Protein AF-A0A843C495-F1 (afdb_monomer)

Structure (mmCIF, N/CA/C/O backbone):
data_AF-A0A843C495-F1
#
_entry.id   AF-A0A843C495-F1
#
loop_
_atom_site.group_PDB
_atom_site.id
_atom_site.type_symbol
_atom_site.label_atom_id
_atom_site.label_alt_id
_atom_site.label_comp_id
_atom_site.label_asym_id
_atom_site.label_entity_id
_atom_site.label_seq_id
_atom_site.pdbx_PDB_ins_code
_atom_site.Cartn_x
_atom_site.Cartn_y
_atom_site.Cartn_z
_atom_site.occupancy
_atom_site.B_iso_or_equiv
_atom_site.auth_seq_id
_atom_site.auth_comp_id
_atom_site.auth_asym_id
_atom_site.auth_atom_id
_atom_site.pdbx_PDB_model_num
ATOM 1 N N . MET A 1 1 ? 2.068 17.606 -24.991 1.00 56.16 1 MET A N 1
ATOM 2 C CA . MET A 1 1 ? 1.615 16.240 -25.341 1.00 56.16 1 MET A CA 1
ATOM 3 C C . MET A 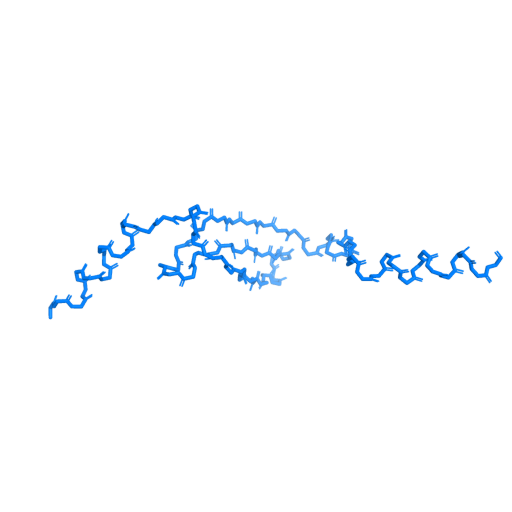1 1 ? 2.623 15.138 -24.985 1.00 56.16 1 MET A C 1
ATOM 5 O O . MET A 1 1 ? 2.184 14.012 -24.849 1.00 56.16 1 MET A O 1
ATOM 9 N N . GLY A 1 2 ? 3.926 15.404 -24.784 1.00 58.62 2 GLY A N 1
ATOM 10 C CA . GLY A 1 2 ? 4.909 14.341 -24.472 1.00 58.62 2 GLY A CA 1
ATOM 11 C C . GLY A 1 2 ? 5.036 13.919 -22.996 1.00 58.62 2 GLY A C 1
ATOM 12 O O . GLY A 1 2 ? 5.600 12.869 -22.706 1.00 58.62 2 GLY A O 1
ATOM 13 N N . GLU A 1 3 ? 4.526 14.703 -22.042 1.00 58.16 3 GLU A N 1
ATOM 14 C CA . GLU A 1 3 ? 4.644 14.375 -20.608 1.00 58.16 3 GLU A CA 1
ATOM 15 C C . GLU A 1 3 ? 3.734 13.207 -20.199 1.00 58.16 3 GLU A C 1
ATOM 17 O O . GLU A 1 3 ? 4.132 12.354 -19.403 1.00 58.16 3 GLU A O 1
ATOM 22 N N . ASP A 1 4 ? 2.549 13.111 -20.805 1.00 60.31 4 ASP A N 1
ATOM 23 C CA . ASP A 1 4 ? 1.580 12.049 -20.524 1.00 60.31 4 ASP A CA 1
ATOM 24 C C . ASP A 1 4 ? 2.090 10.668 -20.968 1.00 60.31 4 ASP A C 1
ATOM 26 O O . ASP A 1 4 ? 1.939 9.683 -20.239 1.00 60.31 4 ASP A O 1
ATOM 30 N N . GLU A 1 5 ? 2.774 10.588 -22.115 1.00 61.16 5 GLU A N 1
ATOM 31 C CA . GLU A 1 5 ? 3.381 9.345 -22.611 1.00 61.16 5 GLU A CA 1
ATOM 32 C C . GLU A 1 5 ? 4.499 8.841 -21.690 1.00 61.16 5 GLU A C 1
ATOM 34 O O . GLU A 1 5 ? 4.544 7.654 -21.350 1.00 61.16 5 GLU A O 1
ATOM 39 N N . LEU A 1 6 ? 5.366 9.737 -21.205 1.00 60.78 6 LEU A N 1
ATOM 40 C CA . LEU A 1 6 ? 6.446 9.382 -20.277 1.00 60.78 6 LEU A CA 1
ATOM 41 C C . LEU A 1 6 ? 5.902 8.850 -18.943 1.00 60.78 6 LEU A C 1
ATOM 43 O O . LEU A 1 6 ? 6.467 7.915 -18.363 1.00 60.78 6 LEU A O 1
ATOM 47 N N . ILE A 1 7 ? 4.780 9.397 -18.468 1.00 63.25 7 ILE A N 1
ATOM 48 C CA . ILE A 1 7 ? 4.102 8.931 -17.252 1.00 63.25 7 ILE A CA 1
ATOM 49 C C . ILE A 1 7 ? 3.532 7.520 -17.451 1.00 63.25 7 ILE A C 1
ATOM 51 O O . ILE A 1 7 ? 3.644 6.683 -16.548 1.00 63.25 7 ILE A O 1
ATOM 55 N N . VAL A 1 8 ? 2.939 7.225 -18.612 1.00 62.59 8 VAL A N 1
ATOM 56 C CA . VAL A 1 8 ? 2.404 5.889 -18.922 1.00 62.59 8 VAL A CA 1
ATOM 57 C C . VAL A 1 8 ? 3.533 4.864 -19.021 1.00 62.59 8 VAL A C 1
ATO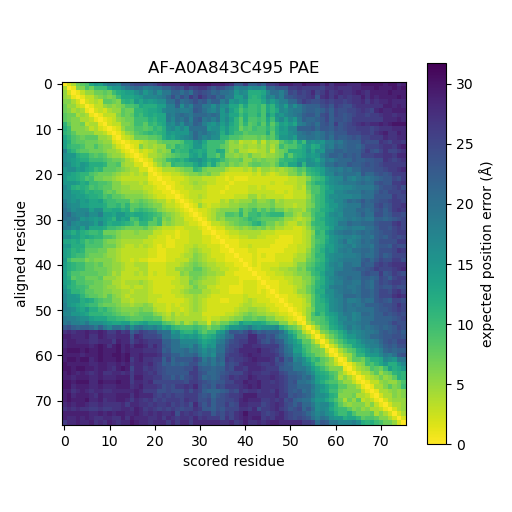M 59 O O . VAL A 1 8 ? 3.465 3.820 -18.368 1.00 62.59 8 VAL A O 1
ATOM 62 N N . ILE A 1 9 ? 4.614 5.179 -19.735 1.00 63.53 9 ILE A N 1
ATOM 63 C CA . ILE A 1 9 ? 5.770 4.282 -19.881 1.00 63.53 9 ILE A CA 1
ATOM 64 C C . ILE A 1 9 ? 6.413 3.993 -18.518 1.00 63.53 9 ILE A C 1
ATOM 66 O O . ILE A 1 9 ? 6.668 2.833 -18.183 1.00 63.53 9 ILE A O 1
ATOM 70 N N . ARG A 1 10 ? 6.597 5.016 -17.670 1.00 63.84 10 ARG A N 1
ATOM 71 C CA . ARG A 1 10 ? 7.146 4.842 -16.313 1.00 63.84 10 ARG A CA 1
ATOM 72 C C . ARG A 1 10 ? 6.262 3.942 -15.439 1.00 63.84 10 ARG A C 1
ATOM 74 O O . ARG A 1 10 ? 6.790 3.209 -14.606 1.00 63.84 10 ARG A O 1
ATOM 81 N N . LYS A 1 11 ? 4.935 3.964 -15.619 1.00 63.53 11 LYS A N 1
ATOM 82 C CA . LYS A 1 11 ? 4.004 3.064 -14.910 1.00 63.53 11 LYS A CA 1
ATOM 83 C C . LYS A 1 11 ? 4.100 1.613 -15.393 1.00 63.53 11 LYS A C 1
ATOM 85 O O . LYS A 1 11 ? 3.943 0.714 -14.569 1.00 63.53 11 LYS A O 1
ATOM 90 N N . VAL A 1 12 ? 4.351 1.388 -16.684 1.00 67.75 12 VAL A N 1
ATOM 91 C CA . VAL A 1 12 ? 4.443 0.044 -17.287 1.00 67.75 12 VAL A CA 1
ATOM 92 C C . VAL A 1 12 ? 5.797 -0.614 -17.009 1.00 67.75 12 VAL A C 1
ATOM 94 O O . VAL A 1 12 ? 5.843 -1.798 -16.694 1.00 67.75 12 VAL A O 1
ATOM 97 N N . LEU A 1 13 ? 6.891 0.152 -17.043 1.00 73.38 13 LEU A N 1
ATOM 98 C CA . LEU A 1 13 ? 8.259 -0.356 -16.854 1.00 73.38 13 LEU A CA 1
ATOM 99 C C . LEU A 1 13 ? 8.720 -0.395 -15.386 1.00 73.38 13 LEU A C 1
ATOM 101 O O . LEU A 1 13 ? 9.882 -0.687 -15.099 1.00 73.38 13 LEU A O 1
ATOM 105 N N . CYS A 1 14 ? 7.844 -0.066 -14.435 1.00 81.31 14 CYS A N 1
ATOM 106 C CA . CYS A 1 14 ? 8.220 -0.025 -13.028 1.00 81.31 14 CYS A CA 1
ATOM 107 C C . CYS A 1 14 ? 8.425 -1.439 -12.461 1.00 81.31 14 CYS A C 1
ATOM 109 O O . CYS A 1 14 ? 7.469 -2.187 -12.256 1.00 81.31 14 CYS A O 1
ATOM 111 N N . ASP A 1 15 ? 9.673 -1.784 -12.138 1.00 80.69 15 ASP A N 1
ATOM 112 C CA . ASP A 1 15 ? 10.004 -3.019 -11.423 1.00 80.69 15 ASP A CA 1
ATOM 113 C C . ASP A 1 15 ? 9.670 -2.889 -9.924 1.00 80.69 15 ASP A C 1
ATOM 115 O O . ASP A 1 15 ? 10.491 -2.497 -9.091 1.00 80.69 15 ASP A O 1
ATOM 119 N N . HIS A 1 16 ? 8.435 -3.223 -9.560 1.00 80.94 16 HIS A N 1
ATOM 120 C CA . HIS A 1 16 ? 7.938 -3.125 -8.183 1.00 80.94 16 HIS A CA 1
ATOM 121 C C . HIS A 1 16 ? 8.654 -4.044 -7.172 1.00 80.94 16 HIS A C 1
ATOM 123 O O . HIS A 1 16 ? 8.447 -3.901 -5.958 1.00 80.94 16 HIS A O 1
ATOM 129 N N . PHE A 1 17 ? 9.477 -4.989 -7.636 1.00 72.69 17 PHE A N 1
ATOM 130 C CA . PHE A 1 17 ? 10.268 -5.851 -6.764 1.00 72.69 17 PHE A CA 1
ATOM 131 C C . PHE A 1 17 ? 11.550 -5.152 -6.297 1.00 72.69 17 PHE A C 1
ATOM 133 O O . PHE A 1 17 ? 11.920 -5.273 -5.132 1.00 72.69 17 PHE A O 1
ATOM 140 N N . LYS A 1 18 ? 12.178 -4.354 -7.170 1.00 77.81 18 LYS A N 1
ATOM 141 C CA . LYS A 1 18 ? 13.419 -3.616 -6.866 1.00 77.81 18 LYS A CA 1
ATOM 142 C C . LYS A 1 18 ? 13.189 -2.228 -6.267 1.00 77.81 18 LYS A C 1
ATOM 144 O O . LYS A 1 18 ? 14.077 -1.674 -5.624 1.00 77.81 18 LYS A O 1
ATOM 149 N N . GLN A 1 19 ? 12.020 -1.637 -6.505 1.00 76.25 19 GLN A N 1
ATOM 150 C CA . GLN A 1 19 ? 11.738 -0.256 -6.111 1.00 76.25 19 GLN A CA 1
ATOM 151 C C . GLN A 1 19 ? 11.335 -0.127 -4.636 1.00 76.25 19 GLN A C 1
ATOM 153 O O . GLN A 1 19 ? 10.629 -0.972 -4.079 1.00 76.25 19 GLN A O 1
ATOM 158 N N . ARG A 1 20 ? 11.733 0.992 -4.012 1.00 83.12 20 ARG A N 1
ATOM 159 C CA . ARG A 1 20 ? 11.332 1.334 -2.638 1.00 83.12 20 ARG A CA 1
ATOM 160 C C . ARG A 1 20 ? 9.816 1.540 -2.542 1.00 83.12 20 ARG A C 1
ATOM 162 O O . ARG A 1 20 ? 9.154 1.988 -3.484 1.00 83.12 20 ARG A O 1
ATOM 169 N N . ARG A 1 21 ? 9.266 1.212 -1.373 1.00 90.62 21 ARG A N 1
ATOM 170 C CA . ARG A 1 21 ? 7.828 1.253 -1.081 1.00 90.62 21 ARG A CA 1
ATOM 171 C C . ARG A 1 21 ? 7.563 2.207 0.071 1.00 90.62 21 ARG A C 1
ATOM 173 O O . ARG A 1 21 ? 8.408 2.361 0.948 1.00 90.62 21 ARG A O 1
ATOM 180 N N . TYR A 1 22 ? 6.385 2.812 0.076 1.00 89.56 22 TYR A N 1
ATOM 181 C CA . TYR A 1 22 ? 5.913 3.608 1.201 1.00 89.56 22 TYR A CA 1
ATOM 182 C C . TYR A 1 22 ? 4.508 3.173 1.606 1.00 89.56 22 TYR A C 1
ATOM 184 O O . TYR A 1 22 ? 3.725 2.685 0.786 1.00 89.56 22 TYR A O 1
ATOM 192 N N . THR A 1 23 ? 4.198 3.339 2.887 1.00 90.69 23 THR A N 1
ATOM 193 C CA . THR A 1 23 ? 2.896 2.988 3.451 1.00 90.69 23 THR A CA 1
ATOM 194 C C . THR A 1 23 ? 2.055 4.238 3.644 1.00 90.69 23 THR A C 1
ATOM 196 O O . THR A 1 23 ? 2.498 5.190 4.282 1.00 90.69 23 THR A O 1
ATOM 199 N N . GLN A 1 24 ? 0.828 4.218 3.142 1.00 90.69 24 GLN A N 1
ATOM 200 C CA . GLN A 1 24 ? -0.181 5.236 3.385 1.00 90.69 24 GLN A CA 1
ATOM 201 C C . GLN A 1 24 ? -1.296 4.630 4.230 1.00 90.69 24 GLN A C 1
ATOM 203 O O . GLN A 1 24 ? -1.894 3.628 3.848 1.00 90.69 24 GLN A O 1
ATOM 208 N N . ARG A 1 25 ? -1.592 5.259 5.364 1.00 90.62 25 ARG A N 1
ATOM 209 C CA . ARG A 1 25 ? -2.681 4.849 6.251 1.00 90.62 25 ARG A CA 1
ATOM 210 C C . ARG A 1 25 ? -3.877 5.762 6.036 1.00 90.62 25 ARG A C 1
ATOM 212 O O . ARG A 1 25 ? -3.712 6.975 5.914 1.00 90.62 25 ARG A O 1
ATOM 219 N N . ARG A 1 26 ? -5.068 5.182 5.958 1.00 88.88 26 ARG A N 1
ATOM 220 C CA . ARG A 1 26 ? -6.341 5.902 5.918 1.00 88.88 26 ARG A CA 1
ATOM 221 C C . ARG A 1 26 ? -7.246 5.320 6.982 1.00 88.88 26 ARG A C 1
ATOM 223 O O . ARG A 1 26 ? -7.464 4.116 7.008 1.00 88.88 26 ARG A O 1
ATOM 230 N N . LEU A 1 27 ? -7.743 6.178 7.856 1.00 88.44 27 LEU A N 1
ATOM 231 C CA . LEU A 1 27 ? -8.663 5.784 8.909 1.00 88.44 27 LEU A CA 1
ATOM 232 C C . LEU A 1 27 ? -10.078 6.079 8.438 1.00 88.44 27 LEU A C 1
ATOM 234 O O . LEU A 1 27 ? -10.402 7.221 8.120 1.00 88.44 27 LEU A O 1
ATOM 238 N N . ASP A 1 28 ? -10.898 5.042 8.404 1.00 83.69 28 ASP A N 1
ATOM 239 C CA . ASP A 1 28 ? -12.338 5.161 8.302 1.00 83.69 28 ASP A CA 1
ATOM 240 C C . ASP A 1 28 ? -12.918 4.990 9.706 1.00 83.69 28 ASP A C 1
ATOM 242 O O . ASP A 1 28 ? -13.126 3.880 10.202 1.00 83.69 28 ASP A O 1
ATOM 246 N N . ILE A 1 29 ? -13.104 6.127 10.374 1.00 77.44 29 ILE A N 1
ATOM 247 C CA . ILE A 1 29 ? -13.590 6.183 11.754 1.00 77.44 29 ILE A CA 1
ATOM 248 C C . ILE A 1 29 ? -15.050 5.724 11.826 1.00 77.44 29 ILE A C 1
ATOM 250 O O . ILE A 1 29 ? -15.430 5.084 12.802 1.00 77.44 29 ILE A O 1
ATOM 254 N N . LEU A 1 30 ? -15.846 6.002 10.788 1.00 79.44 30 LEU A N 1
ATOM 255 C CA . LEU A 1 30 ? -17.272 5.674 10.755 1.00 79.44 30 LEU A CA 1
ATOM 256 C C . LEU A 1 30 ? -17.489 4.163 10.711 1.00 79.44 30 LEU A C 1
ATOM 258 O O . LEU A 1 30 ? -18.342 3.641 11.422 1.00 79.44 30 LEU A O 1
ATOM 262 N N . ASN A 1 31 ? -16.673 3.460 9.926 1.00 81.38 31 ASN A N 1
ATOM 263 C CA . ASN A 1 31 ? -16.758 2.007 9.805 1.00 81.38 31 ASN A CA 1
ATOM 264 C C . ASN A 1 31 ? -15.814 1.262 10.766 1.00 81.38 31 ASN A C 1
ATOM 266 O O . ASN A 1 31 ? -15.868 0.037 10.867 1.00 81.38 31 ASN A O 1
ATOM 270 N N . GLY A 1 32 ? -14.948 1.979 11.488 1.00 84.50 32 GLY A N 1
ATOM 271 C CA . GLY A 1 32 ? -14.014 1.393 12.447 1.00 84.50 32 GLY A CA 1
ATOM 272 C C . GLY A 1 32 ? -12.876 0.598 11.797 1.00 84.50 32 GLY A C 1
ATOM 273 O O . GLY A 1 32 ? -12.388 -0.366 12.395 1.00 84.50 32 GLY A O 1
ATOM 274 N N . PHE A 1 33 ? -12.443 0.977 10.591 1.00 86.69 33 PHE A N 1
ATOM 275 C CA . PHE A 1 33 ? -11.350 0.323 9.864 1.00 86.69 33 PHE A CA 1
ATOM 276 C C . PHE A 1 33 ? -10.165 1.269 9.624 1.00 86.69 33 PHE A C 1
ATOM 278 O O . PHE A 1 33 ? -10.320 2.436 9.284 1.00 86.69 33 PHE A O 1
ATOM 285 N N . GLU A 1 34 ? -8.953 0.743 9.756 1.00 89.81 34 GLU A N 1
ATOM 286 C CA . GLU A 1 34 ? -7.719 1.332 9.249 1.00 89.81 34 GLU A CA 1
ATOM 287 C C . GLU A 1 34 ? -7.349 0.615 7.950 1.00 89.81 34 GLU A C 1
ATOM 289 O O . GLU A 1 34 ? -7.102 -0.590 7.930 1.00 89.81 34 GLU A O 1
ATOM 294 N N . LEU A 1 35 ? -7.294 1.361 6.854 1.00 90.75 35 LEU A N 1
ATOM 295 C CA . LEU A 1 35 ? -6.767 0.895 5.582 1.00 90.75 35 LEU A CA 1
ATOM 296 C C . LEU A 1 35 ? -5.278 1.228 5.511 1.00 90.75 35 LEU A C 1
ATOM 298 O O . LEU A 1 35 ? -4.882 2.393 5.586 1.00 90.75 35 LEU A O 1
ATOM 302 N N . VAL A 1 36 ? -4.449 0.208 5.319 1.00 91.31 36 VAL A N 1
ATOM 303 C CA . VAL A 1 36 ? -3.010 0.338 5.102 1.00 91.31 36 VAL A CA 1
ATOM 304 C C . VAL A 1 36 ? -2.715 0.004 3.644 1.00 91.31 36 VAL A C 1
ATOM 306 O O . VAL A 1 36 ? -2.843 -1.132 3.197 1.00 91.31 36 VAL A O 1
ATOM 309 N N . LEU A 1 37 ? -2.318 1.021 2.887 1.00 92.19 37 LEU A N 1
ATOM 310 C CA . LEU A 1 37 ? -1.938 0.924 1.484 1.00 92.19 37 LEU A CA 1
ATOM 311 C C . LEU A 1 37 ? -0.416 0.901 1.378 1.00 92.19 37 LEU A C 1
ATOM 313 O O . LEU A 1 37 ? 0.240 1.857 1.786 1.00 92.19 37 LEU A O 1
ATOM 317 N N . THR A 1 38 ? 0.155 -0.129 0.763 1.00 90.81 38 THR A N 1
ATOM 318 C CA . THR A 1 38 ? 1.566 -0.107 0.352 1.00 90.81 38 THR A CA 1
ATOM 319 C C . THR A 1 38 ? 1.649 0.327 -1.103 1.00 90.81 38 THR A C 1
ATOM 321 O O . THR A 1 38 ? 1.038 -0.295 -1.972 1.00 90.81 38 THR A O 1
ATOM 324 N N . ARG A 1 39 ? 2.404 1.389 -1.383 1.00 91.19 39 ARG A N 1
ATOM 325 C CA . ARG A 1 39 ? 2.556 1.964 -2.724 1.00 91.19 39 ARG A CA 1
ATOM 326 C C . ARG A 1 39 ? 4.009 1.956 -3.178 1.00 91.19 39 ARG A C 1
ATOM 328 O O . ARG A 1 39 ? 4.928 2.042 -2.363 1.00 91.19 39 ARG A O 1
ATOM 335 N N . CYS A 1 40 ? 4.215 1.880 -4.488 1.00 89.75 40 CYS A N 1
ATOM 336 C CA . CYS A 1 40 ? 5.529 2.106 -5.082 1.00 89.75 40 CYS A CA 1
ATOM 337 C C . CYS A 1 40 ? 5.872 3.598 -5.052 1.00 89.75 40 CYS A C 1
ATOM 339 O O . CYS A 1 40 ? 5.039 4.419 -5.425 1.00 89.75 40 CYS A O 1
ATOM 341 N N . ILE A 1 41 ? 7.098 3.959 -4.674 1.00 86.69 41 ILE A N 1
ATOM 342 C CA . ILE A 1 41 ? 7.514 5.368 -4.643 1.00 86.69 41 ILE A CA 1
ATOM 343 C C . ILE A 1 41 ? 7.614 6.005 -6.035 1.00 86.69 41 ILE A C 1
ATOM 345 O O . ILE A 1 41 ? 7.419 7.202 -6.171 1.00 86.69 41 ILE A O 1
ATOM 349 N N . ASN A 1 42 ? 7.912 5.212 -7.068 1.00 83.69 42 ASN A N 1
ATOM 350 C CA . ASN A 1 42 ? 8.226 5.741 -8.395 1.00 83.69 42 ASN A CA 1
ATOM 351 C C . ASN A 1 42 ? 6.967 5.962 -9.251 1.00 83.69 42 ASN A C 1
ATOM 353 O O . ASN A 1 42 ? 6.837 6.973 -9.934 1.00 83.69 42 ASN A O 1
ATOM 357 N N . CYS A 1 43 ? 6.021 5.019 -9.208 1.00 85.38 43 CYS A N 1
ATOM 358 C CA . CYS A 1 43 ? 4.790 5.078 -10.004 1.00 85.38 43 CYS A CA 1
ATOM 359 C C . CYS A 1 43 ? 3.522 5.317 -9.165 1.00 85.38 43 CYS A C 1
ATOM 361 O O . CYS A 1 43 ? 2.432 5.414 -9.727 1.00 85.38 43 CYS A O 1
ATOM 363 N N . HIS A 1 44 ? 3.635 5.362 -7.830 1.00 86.62 44 HIS A N 1
ATOM 364 C CA . HIS A 1 44 ? 2.526 5.517 -6.875 1.00 86.62 44 HIS A CA 1
ATOM 365 C C . HIS A 1 44 ? 1.409 4.460 -6.968 1.00 86.62 44 HIS A C 1
ATOM 367 O O . HIS A 1 44 ? 0.376 4.594 -6.300 1.00 86.62 44 HIS A O 1
ATOM 373 N N . LYS A 1 45 ? 1.623 3.382 -7.739 1.00 86.31 45 LYS A N 1
ATOM 374 C CA . LYS A 1 45 ? 0.697 2.252 -7.862 1.00 86.31 45 LYS A CA 1
ATOM 375 C C . LYS A 1 45 ? 0.553 1.548 -6.515 1.00 86.31 45 LYS A C 1
ATOM 377 O O . LYS A 1 45 ? 1.537 1.354 -5.796 1.00 86.31 45 LYS A O 1
ATOM 382 N N . VAL A 1 46 ? -0.679 1.171 -6.183 1.00 89.38 46 VAL A N 1
ATOM 383 C CA . VAL A 1 46 ? -0.981 0.360 -4.999 1.00 89.38 46 VAL A CA 1
ATOM 384 C C . VAL A 1 46 ? -0.502 -1.063 -5.264 1.00 89.38 46 VAL A C 1
ATOM 386 O O . VAL A 1 46 ? -0.907 -1.681 -6.245 1.00 89.38 46 VAL A O 1
ATOM 389 N N . LEU A 1 47 ? 0.391 -1.549 -4.407 1.00 88.69 47 LEU A N 1
ATOM 390 C CA . LEU A 1 47 ? 0.957 -2.896 -4.476 1.00 88.69 47 LEU A CA 1
ATOM 391 C C .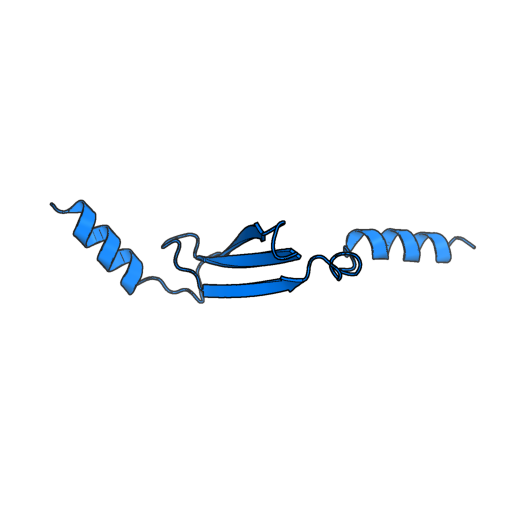 LEU A 1 47 ? 0.277 -3.844 -3.489 1.00 88.69 47 LEU A C 1
ATOM 393 O O . LEU A 1 47 ? 0.156 -5.028 -3.773 1.00 88.69 47 LEU A O 1
ATOM 397 N N . ASN A 1 48 ? -0.147 -3.325 -2.335 1.00 88.88 48 ASN A N 1
ATOM 398 C CA . ASN A 1 48 ? -0.888 -4.085 -1.336 1.00 88.88 48 ASN A CA 1
ATOM 399 C C . ASN A 1 48 ? -1.920 -3.183 -0.641 1.00 88.88 48 ASN A C 1
ATOM 401 O O . ASN A 1 48 ? -1.662 -1.992 -0.433 1.00 88.88 48 ASN A O 1
ATOM 405 N N . LEU A 1 49 ? -3.060 -3.763 -0.279 1.00 91.12 49 LEU A N 1
ATOM 406 C CA . LEU A 1 49 ? -4.142 -3.140 0.474 1.00 91.12 49 LEU A CA 1
ATOM 407 C C . LEU A 1 49 ? -4.507 -4.077 1.626 1.00 91.12 49 LEU A C 1
ATOM 409 O O . LEU A 1 49 ? -4.991 -5.181 1.403 1.00 91.12 49 LEU A O 1
ATOM 413 N N . GLU A 1 50 ? -4.329 -3.601 2.850 1.00 89.06 50 GLU A N 1
ATOM 414 C CA . GLU A 1 50 ? -4.766 -4.298 4.055 1.00 89.06 50 GLU A CA 1
ATOM 415 C C . GLU A 1 50 ? -5.844 -3.474 4.753 1.00 89.06 50 GLU A C 1
ATOM 417 O O . GLU A 1 50 ? -5.672 -2.274 4.961 1.00 89.06 50 GLU A O 1
ATOM 422 N N . ALA A 1 51 ? -6.941 -4.116 5.149 1.00 88.81 51 ALA A N 1
ATOM 423 C CA . ALA A 1 51 ? -7.954 -3.517 6.008 1.00 88.81 51 ALA A CA 1
ATOM 424 C C . ALA A 1 51 ? -7.846 -4.122 7.410 1.00 88.81 51 ALA A C 1
ATOM 426 O O . ALA A 1 51 ? -7.941 -5.337 7.581 1.00 88.81 51 ALA A O 1
ATOM 427 N N . ARG A 1 52 ? -7.644 -3.281 8.423 1.00 86.75 52 ARG A N 1
ATOM 428 C CA . ARG A 1 52 ? -7.530 -3.677 9.831 1.00 86.75 52 ARG A CA 1
ATOM 429 C C . ARG A 1 52 ? -8.692 -3.081 10.606 1.00 86.75 52 ARG A C 1
ATOM 431 O O . ARG A 1 52 ? -8.968 -1.898 10.468 1.00 86.75 52 ARG A O 1
ATOM 438 N N . ARG A 1 53 ? -9.380 -3.857 11.445 1.00 84.94 53 ARG A N 1
ATOM 439 C CA . ARG A 1 53 ? -10.367 -3.273 12.369 1.00 84.94 53 ARG A CA 1
ATOM 440 C C . ARG A 1 53 ? -9.643 -2.506 13.473 1.00 84.94 53 ARG A C 1
ATOM 442 O O . ARG A 1 53 ? -8.755 -3.049 14.130 1.00 84.94 53 ARG A O 1
ATOM 449 N N . ILE A 1 54 ? -10.062 -1.267 13.715 1.00 74.81 54 ILE A N 1
ATOM 450 C CA . ILE A 1 54 ? -9.482 -0.370 14.728 1.00 74.81 54 ILE A CA 1
ATOM 451 C C . ILE A 1 54 ? -9.631 -0.966 16.140 1.00 74.81 54 ILE A C 1
ATOM 453 O O . ILE A 1 54 ? -8.768 -0.762 16.993 1.00 74.81 54 ILE A O 1
ATOM 457 N N . SER A 1 55 ? -10.647 -1.806 16.370 1.00 66.19 55 SER A N 1
ATOM 458 C CA . SER A 1 55 ? -10.865 -2.511 17.642 1.00 66.19 55 SER A CA 1
ATOM 459 C C . SER A 1 55 ? -9.738 -3.479 18.049 1.00 66.19 55 SER A C 1
ATOM 461 O O . SER A 1 55 ? -9.698 -3.890 19.206 1.00 66.19 55 SER A O 1
ATOM 463 N N . GLN A 1 56 ? -8.790 -3.803 17.158 1.00 53.09 56 GLN A N 1
ATOM 464 C CA . GLN A 1 56 ? -7.638 -4.675 17.443 1.00 53.09 56 GLN A CA 1
ATOM 465 C C . GLN A 1 56 ? -6.271 -3.961 17.390 1.00 53.09 56 GLN A C 1
ATOM 467 O O . GLN A 1 56 ? -5.236 -4.586 17.626 1.00 53.09 56 GLN A O 1
ATOM 472 N N . ALA A 1 57 ? -6.228 -2.642 17.161 1.00 51.19 57 ALA A N 1
ATOM 473 C CA . ALA A 1 57 ? -4.981 -1.881 16.985 1.00 51.19 57 ALA A CA 1
ATOM 474 C C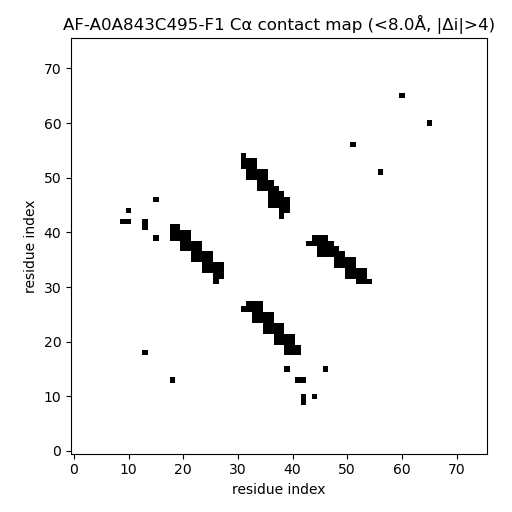 . ALA A 1 57 ? -4.145 -1.673 18.275 1.00 51.19 57 ALA A C 1
ATOM 476 O O . ALA A 1 57 ? -3.143 -0.960 18.253 1.00 51.19 57 ALA A O 1
ATOM 477 N N . LYS A 1 58 ? -4.510 -2.301 19.405 1.00 47.16 58 LYS A N 1
ATOM 478 C CA . LYS A 1 58 ? -3.729 -2.248 20.658 1.00 47.16 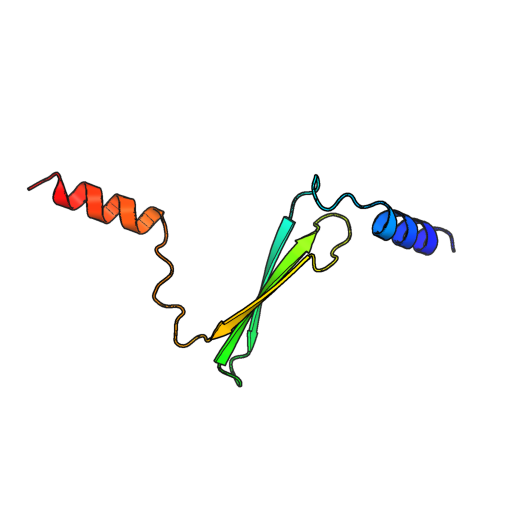58 LYS A CA 1
ATOM 479 C C . LYS A 1 58 ? -2.609 -3.296 20.761 1.00 47.16 58 LYS A C 1
ATOM 481 O O . LYS A 1 58 ? -1.813 -3.203 21.688 1.00 47.16 58 LYS A O 1
ATOM 486 N N . ASN A 1 59 ? -2.486 -4.232 19.813 1.00 49.91 59 ASN A N 1
ATOM 487 C CA . 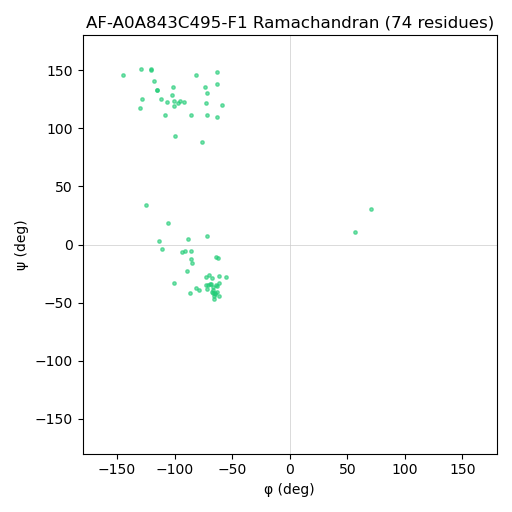ASN A 1 59 ? -1.554 -5.366 19.920 1.00 49.91 59 ASN A CA 1
ATOM 488 C C . ASN A 1 59 ? -0.561 -5.506 18.752 1.00 49.91 59 ASN A C 1
ATOM 490 O O . ASN A 1 59 ? -0.174 -6.617 18.402 1.00 49.91 59 ASN A O 1
ATOM 494 N N . THR A 1 60 ? -0.088 -4.414 18.149 1.00 47.38 60 THR A N 1
ATOM 495 C CA . TH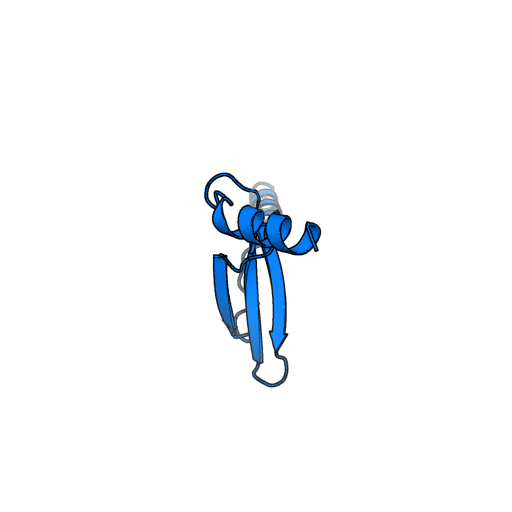R A 1 60 ? 1.202 -4.487 17.440 1.00 47.38 60 THR A CA 1
ATOM 496 C C . THR A 1 60 ? 2.314 -4.246 18.460 1.00 47.38 60 THR A C 1
ATOM 498 O O . THR A 1 60 ? 2.409 -3.120 18.960 1.00 47.38 60 THR A O 1
ATOM 501 N N . PRO A 1 61 ? 3.150 -5.243 18.812 1.00 47.06 61 PRO A N 1
ATOM 502 C CA . PRO A 1 61 ? 4.311 -4.979 19.646 1.00 47.06 61 PRO A CA 1
ATOM 503 C C . PRO A 1 61 ? 5.227 -4.029 18.876 1.00 47.06 61 PRO A C 1
ATOM 505 O O . PRO A 1 61 ? 5.822 -4.409 17.871 1.00 47.06 61 PRO A O 1
ATOM 508 N N . ASN A 1 62 ? 5.322 -2.780 19.337 1.00 50.47 62 ASN A N 1
ATOM 509 C CA . ASN A 1 62 ? 6.411 -1.903 18.930 1.00 50.47 62 ASN A CA 1
ATOM 510 C C . ASN A 1 62 ? 7.720 -2.617 19.341 1.00 50.47 62 ASN A C 1
ATOM 512 O O . ASN A 1 62 ? 7.870 -2.901 20.537 1.00 50.47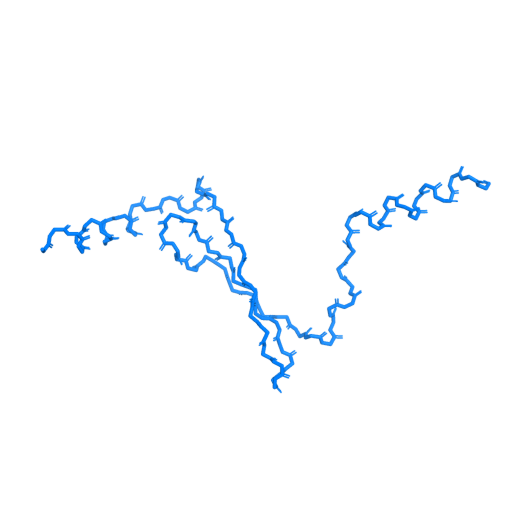 62 ASN A O 1
ATOM 516 N N . PRO A 1 63 ? 8.638 -2.950 18.411 1.00 52.56 63 PRO A N 1
ATOM 517 C CA . PRO A 1 63 ? 9.897 -3.619 18.748 1.00 52.56 63 PRO A CA 1
ATOM 518 C C . PRO A 1 63 ? 10.710 -2.857 19.807 1.00 52.56 63 PRO A C 1
ATOM 520 O O . PRO A 1 63 ? 11.384 -3.482 20.624 1.00 52.56 63 PRO A O 1
ATOM 523 N N . GLU A 1 64 ? 10.560 -1.533 19.892 1.00 53.31 64 GLU A N 1
ATOM 524 C CA . GLU A 1 64 ? 11.225 -0.702 20.903 1.00 53.31 64 GLU A CA 1
ATOM 525 C C . GLU A 1 64 ? 10.688 -0.940 22.322 1.00 53.31 64 GLU A C 1
ATOM 527 O O . GLU A 1 64 ? 11.443 -0.924 23.293 1.00 53.31 64 GLU A O 1
ATOM 532 N N . LYS A 1 65 ? 9.388 -1.236 22.468 1.00 51.47 65 LYS A N 1
ATOM 533 C CA . LYS A 1 65 ? 8.792 -1.510 23.787 1.00 51.47 65 LYS A CA 1
ATOM 534 C C . LYS A 1 65 ? 9.214 -2.873 24.341 1.00 51.47 65 LYS A C 1
ATOM 536 O O . LYS A 1 65 ? 9.299 -3.016 25.557 1.00 51.47 65 LYS A O 1
ATOM 541 N N . LYS A 1 66 ? 9.534 -3.851 23.479 1.00 49.91 66 LYS A N 1
ATOM 542 C CA . LYS A 1 66 ? 10.071 -5.158 23.908 1.00 49.91 66 LYS A CA 1
ATOM 543 C C . LYS A 1 66 ? 11.449 -5.028 24.562 1.00 49.91 66 LYS A C 1
ATOM 545 O O . LYS A 1 66 ? 11.681 -5.662 25.587 1.00 49.91 66 LYS A O 1
ATOM 550 N N . LEU A 1 67 ? 12.335 -4.194 24.012 1.00 54.38 67 LEU A N 1
ATOM 551 C CA . LEU A 1 67 ? 13.685 -3.999 24.557 1.00 54.38 67 LEU A CA 1
ATOM 552 C C . LEU A 1 67 ? 13.656 -3.408 25.973 1.00 54.38 67 LEU A C 1
ATOM 554 O O . LEU A 1 67 ? 14.367 -3.888 26.853 1.00 54.38 67 LEU A O 1
ATOM 558 N N . VAL A 1 68 ? 12.772 -2.439 26.229 1.00 56.66 68 VAL A N 1
ATOM 559 C CA . VAL A 1 68 ? 12.642 -1.815 27.559 1.00 56.66 68 VAL A CA 1
ATOM 560 C C . VAL A 1 68 ? 12.123 -2.806 28.610 1.00 56.66 68 VAL A C 1
ATOM 562 O O . VAL A 1 68 ? 12.570 -2.773 29.757 1.00 56.66 68 VAL A O 1
ATOM 565 N N . THR A 1 69 ? 11.210 -3.711 28.245 1.00 55.50 69 THR A N 1
ATOM 566 C CA . THR A 1 69 ? 10.711 -4.739 29.174 1.00 55.50 69 THR A CA 1
ATOM 567 C C . THR A 1 69 ? 11.758 -5.818 29.464 1.00 55.50 69 THR A C 1
ATOM 569 O O . THR A 1 69 ? 11.874 -6.239 30.611 1.00 55.50 69 THR A O 1
ATOM 572 N N . ILE A 1 70 ? 12.553 -6.234 28.470 1.00 56.41 70 ILE A N 1
ATOM 573 C CA . ILE A 1 70 ? 13.618 -7.232 28.676 1.00 56.41 70 ILE A CA 1
ATOM 574 C C . ILE A 1 70 ? 14.714 -6.675 29.595 1.00 56.41 70 ILE A C 1
ATOM 576 O O . ILE A 1 70 ? 15.113 -7.349 30.541 1.00 56.41 70 ILE A O 1
ATOM 580 N N . LEU A 1 71 ? 15.150 -5.428 29.383 1.00 57.12 71 LEU A N 1
ATOM 581 C CA . LEU A 1 71 ? 16.206 -4.813 30.195 1.00 57.12 71 LEU A CA 1
ATOM 582 C C . LEU A 1 71 ? 15.806 -4.645 31.669 1.00 57.12 71 LEU A C 1
ATOM 584 O O . LEU A 1 71 ? 16.635 -4.849 32.548 1.00 57.12 71 LEU A O 1
ATOM 588 N N . ARG A 1 72 ? 14.533 -4.353 31.967 1.00 56.88 72 ARG A N 1
ATOM 589 C CA . ARG A 1 72 ? 14.049 -4.239 33.358 1.00 56.88 72 ARG A CA 1
ATOM 590 C C . ARG A 1 72 ? 13.994 -5.571 34.107 1.00 56.88 72 ARG A C 1
ATOM 592 O O . ARG A 1 72 ? 14.090 -5.568 35.329 1.00 56.88 72 ARG A O 1
ATOM 599 N N . ASN A 1 73 ? 13.850 -6.688 33.397 1.00 54.00 73 ASN A N 1
ATOM 600 C CA . ASN A 1 73 ? 13.791 -8.018 34.006 1.00 54.00 73 ASN A CA 1
ATOM 601 C C . ASN A 1 73 ? 15.178 -8.636 34.240 1.00 54.00 73 ASN A C 1
ATOM 603 O O . ASN A 1 73 ? 15.274 -9.619 34.961 1.00 54.00 73 ASN A O 1
ATOM 607 N N . LEU A 1 74 ? 16.235 -8.064 33.655 1.00 55.69 74 LEU A N 1
ATOM 608 C CA . LEU A 1 74 ? 17.631 -8.466 33.878 1.00 55.69 74 LEU A CA 1
ATOM 609 C C . LEU A 1 74 ? 18.303 -7.697 35.030 1.00 55.69 74 LEU A C 1
ATOM 611 O O . LEU A 1 74 ? 19.447 -7.978 35.364 1.00 55.69 74 LEU A O 1
ATOM 615 N N . SER A 1 75 ? 17.622 -6.704 35.613 1.00 53.25 75 SER A N 1
ATOM 616 C CA . SER A 1 75 ? 18.124 -5.892 36.735 1.00 53.25 75 SER A CA 1
ATOM 617 C C . SER A 1 75 ? 17.470 -6.237 38.081 1.00 53.25 75 SER A C 1
ATOM 619 O O . SER A 1 75 ? 17.509 -5.418 38.998 1.00 53.25 75 SER A O 1
ATOM 621 N N . LYS A 1 76 ? 16.842 -7.413 38.195 1.00 49.72 76 LYS A N 1
ATOM 622 C CA . LYS A 1 76 ? 16.381 -7.998 39.461 1.00 49.72 76 LYS A CA 1
ATOM 623 C C . LYS A 1 76 ? 17.111 -9.300 39.732 1.00 49.72 76 LYS A C 1
ATOM 625 O O . LYS A 1 76 ? 17.343 -10.032 38.748 1.00 49.72 76 LYS A O 1
#

Mean predicted aligned error: 14.19 Å

Secondary structure (DSSP, 8-state):
-HHHHHHHHHHHS--TTTS-EEEEEEEETTTTEEEEEEEETTT--EEEEEEEEGGGTT----HHHHHHHHHHHS--

Foldseek 3Di:
DVVVVVLVVQLVPDPQVPFDWDWDWDDPVVVQWIWIFIAGPRNRDTPDIDIDRNVPVPPDPPPVVVVVVVVVVVVD

Solvent-accessible surface area (backbone atoms only — not comparable to full-atom values): 4731 Å² total; per-residue (Å²): 127,69,66,64,55,55,54,50,50,50,56,71,69,54,58,75,87,82,49,64,71,46,77,48,79,46,77,39,75,90,82,39,33,36,37,42,35,34,23,36,70,88,62,63,47,78,76,44,80,46,81,40,56,53,91,60,68,86,71,70,81,55,72,71,60,52,54,58,56,53,57,60,64,71,76,109

Nearest PDB structures (foldseek):
  5nd9-assembly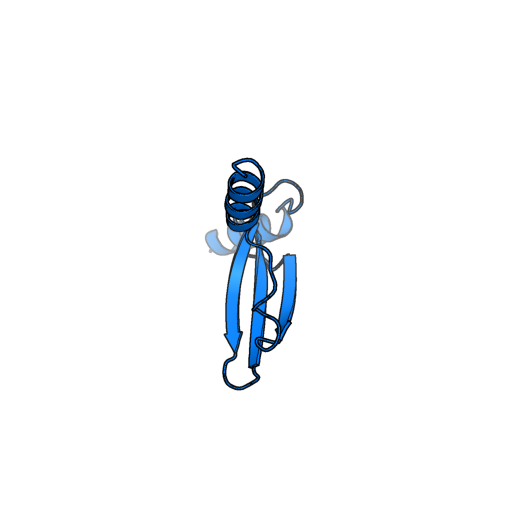1_R  TM=4.022E-01  e=4.202E-01  Staphylococcus aureus subsp. aureus NCTC 8325
  5t7v-assembly1_LR  TM=4.210E-01  e=7.389E-01  Staphylococcus aureus
  1qmo-assembly1_E  TM=5.796E-01  e=2.590E+00  Lablab purpureus
  7pip-assembly1_n  TM=4.031E-01  e=1.077E+00  Mycoplasmoides pneumoniae M129
  2nvm-assembly1_A  TM=3.986E-01  e=1.893E+00  Trichormus variabilis ATCC 29413

Sequence (76 aa):
MGEDELIVIRKVLCDHFKQRRYTQRRLDILNGFELVLTRCINCHKVLNLEARRISQAKNTPNPEKKLVTILRNLSK

Radius of gyration: 19.46 Å; Cα contacts (8 Å, |Δi|>4): 83; chains: 1; bounding box: 35×25×65 Å

pLDDT: mean 72.43, std 15.64, range [47.06, 92.19]